Protein AF-A0A8S3SKB4-F1 (afdb_monomer)

Sequence (167 aa):
MNTENQIDHVCISKKFRRSLQDVRVKIGTDAATDHHLIVAKVKLKLKKHQNIESTGKRFNISIKTRSAKQSASREYTIANKDVRNRARRDKRAFVDKLTAEAEEAARANNIKALYDNIKLLTVKYQKGSRPVKSKEGKTLNTHEEQRKRWVEHFKDVLNQDQPVRKS

Organism: Mytilus edulis (NCBI:txid6550)

Structure (mmCIF, N/CA/C/O backbone):
data_AF-A0A8S3SKB4-F1
#
_entry.id   AF-A0A8S3SKB4-F1
#
loop_
_atom_site.group_PDB
_atom_site.id
_atom_site.type_symbol
_atom_site.label_atom_id
_atom_site.label_alt_id
_atom_site.label_comp_id
_atom_site.label_asym_id
_atom_site.label_entity_id
_atom_site.label_seq_id
_atom_site.pdbx_PDB_ins_code
_atom_site.Cartn_x
_atom_site.Cartn_y
_atom_site.Cartn_z
_atom_site.occupancy
_atom_site.B_iso_or_equiv
_atom_site.auth_seq_id
_atom_site.auth_comp_id
_atom_site.auth_asym_id
_atom_site.auth_atom_id
_atom_site.pdbx_PDB_model_num
ATOM 1 N N . MET A 1 1 ? -43.971 6.387 1.892 1.00 40.03 1 MET A N 1
ATOM 2 C CA . MET A 1 1 ? -43.651 6.190 3.322 1.00 40.03 1 MET A CA 1
ATOM 3 C C . MET A 1 1 ? -42.172 5.843 3.398 1.00 40.03 1 MET A C 1
ATOM 5 O O . MET A 1 1 ? -41.806 4.780 2.921 1.00 40.03 1 MET A O 1
ATOM 9 N N . ASN A 1 2 ? -41.323 6.766 3.858 1.00 42.06 2 ASN A N 1
ATOM 10 C CA . ASN A 1 2 ? -39.881 6.524 3.977 1.00 42.06 2 ASN A CA 1
ATOM 11 C C . ASN A 1 2 ? -39.615 5.738 5.261 1.00 42.06 2 ASN A C 1
ATOM 13 O O . ASN A 1 2 ? -39.861 6.239 6.355 1.00 42.06 2 ASN A O 1
ATOM 17 N N . THR A 1 3 ? -39.141 4.506 5.126 1.00 48.22 3 THR A N 1
ATOM 18 C CA . THR A 1 3 ? -38.696 3.690 6.254 1.00 48.22 3 THR A CA 1
ATOM 19 C C . THR A 1 3 ? -37.246 4.058 6.558 1.00 48.22 3 THR A C 1
ATOM 21 O O . THR A 1 3 ? -36.334 3.638 5.853 1.00 48.22 3 THR A O 1
ATOM 24 N N . GLU A 1 4 ? -37.021 4.884 7.577 1.00 57.28 4 GLU A N 1
ATOM 25 C CA . GLU A 1 4 ? -35.674 5.153 8.083 1.00 57.28 4 GLU A CA 1
ATOM 26 C C . GLU A 1 4 ? -35.242 3.986 8.980 1.00 57.28 4 GLU A C 1
ATOM 28 O O . GLU A 1 4 ? -35.855 3.717 10.013 1.00 57.28 4 GLU A O 1
ATOM 33 N N . ASN A 1 5 ? -34.210 3.250 8.566 1.00 59.34 5 ASN A N 1
ATOM 34 C CA . ASN A 1 5 ? -33.703 2.097 9.305 1.00 59.34 5 ASN A CA 1
ATOM 35 C C . ASN A 1 5 ? -32.899 2.567 10.536 1.00 59.34 5 ASN A C 1
ATOM 37 O O . ASN A 1 5 ? -31.711 2.868 10.429 1.00 59.34 5 ASN A O 1
ATOM 41 N N . GLN A 1 6 ? -33.547 2.674 11.700 1.00 65.44 6 GLN A N 1
ATOM 42 C CA . GLN A 1 6 ? -32.887 2.993 12.973 1.00 65.44 6 GLN A CA 1
ATOM 43 C C . GLN A 1 6 ? -32.330 1.715 13.608 1.00 65.44 6 GLN A C 1
ATOM 45 O O . GLN A 1 6 ? -33.047 0.994 14.295 1.00 65.44 6 GLN A O 1
ATOM 50 N N . ILE A 1 7 ? -31.052 1.435 13.366 1.00 72.69 7 ILE A N 1
ATOM 51 C CA . ILE A 1 7 ? -30.376 0.214 13.845 1.00 72.69 7 ILE A CA 1
ATOM 52 C C . ILE A 1 7 ? -29.544 0.427 15.116 1.00 72.69 7 ILE A C 1
ATOM 54 O O . ILE A 1 7 ? -29.201 -0.535 15.801 1.00 72.69 7 ILE A O 1
ATOM 58 N N . ASP A 1 8 ? -29.248 1.681 15.460 1.00 78.00 8 ASP A N 1
ATOM 59 C CA . ASP A 1 8 ? -28.358 2.030 16.565 1.00 78.00 8 ASP A CA 1
ATOM 60 C C . ASP A 1 8 ? -29.149 2.612 17.751 1.00 78.00 8 ASP A C 1
ATOM 62 O O . ASP A 1 8 ? -29.819 3.643 17.643 1.00 78.00 8 ASP A O 1
ATOM 66 N N . HIS A 1 9 ? -29.048 1.973 18.922 1.00 82.56 9 HIS A N 1
ATOM 67 C CA . HIS A 1 9 ? -29.768 2.382 20.133 1.00 82.56 9 HIS A CA 1
ATOM 68 C C . HIS A 1 9 ? -28.867 2.428 21.372 1.00 82.56 9 HIS A C 1
ATOM 70 O O . HIS A 1 9 ? -28.022 1.561 21.592 1.00 82.56 9 HIS A O 1
ATOM 76 N N . VAL A 1 10 ? -29.110 3.412 22.244 1.00 82.56 10 VAL A N 1
ATOM 77 C CA . VAL A 1 10 ? -28.516 3.489 23.587 1.00 82.56 10 VAL A CA 1
ATOM 78 C C . VAL A 1 10 ? -29.609 3.242 24.624 1.00 82.56 10 VAL A C 1
ATOM 80 O O . VAL A 1 10 ? -30.459 4.097 24.869 1.00 82.56 10 VAL A O 1
ATOM 83 N N . CYS A 1 11 ? -29.588 2.070 25.258 1.00 87.50 11 CYS A N 1
ATOM 84 C CA . CYS A 1 11 ? -30.578 1.696 26.267 1.00 87.50 11 CYS A CA 1
ATOM 85 C C . CYS A 1 11 ? -30.166 2.177 27.667 1.00 87.50 11 CYS A C 1
ATOM 87 O O . CYS A 1 11 ? -29.077 1.867 28.150 1.00 87.50 11 CYS A O 1
ATOM 89 N N . ILE A 1 12 ? -31.066 2.884 28.358 1.00 85.81 12 ILE A N 1
ATOM 90 C CA . ILE A 1 12 ? -30.903 3.293 29.760 1.00 85.81 12 ILE A CA 1
ATOM 91 C C . ILE A 1 12 ? -32.132 2.881 30.576 1.00 85.81 12 ILE A C 1
ATOM 93 O O . ILE A 1 12 ? -33.267 2.973 30.110 1.00 85.81 12 ILE A O 1
ATOM 97 N N . SER A 1 13 ? -31.923 2.429 31.816 1.00 87.88 13 SER A N 1
ATOM 98 C CA . SER A 1 13 ? -33.033 2.114 32.723 1.00 87.88 13 SER A CA 1
ATOM 99 C C . SER A 1 13 ? -33.908 3.347 32.972 1.00 87.88 13 SER A C 1
ATOM 101 O O . SER A 1 13 ? -33.395 4.454 33.163 1.00 87.88 13 SER A O 1
ATOM 103 N N . LYS A 1 14 ? -35.234 3.143 33.056 1.00 87.81 14 LYS A N 1
ATOM 104 C CA . LYS A 1 14 ? -36.224 4.199 33.347 1.00 87.81 14 LYS A CA 1
ATOM 105 C C . LYS A 1 14 ? -35.849 5.019 34.588 1.00 87.81 14 LYS A C 1
ATOM 107 O O . LYS A 1 14 ? -36.015 6.237 34.583 1.00 87.81 14 LYS A O 1
ATOM 112 N N . LYS A 1 15 ? -35.266 4.377 35.609 1.00 90.25 15 LYS A N 1
ATOM 113 C CA . LYS A 1 15 ? -34.813 5.024 36.854 1.00 90.25 15 LYS A CA 1
ATOM 114 C C . LYS A 1 15 ? -33.756 6.109 36.618 1.00 90.25 15 LYS A C 1
ATOM 116 O O . LYS A 1 15 ? -33.720 7.094 37.347 1.00 90.25 15 LYS A O 1
ATOM 121 N N . PHE A 1 16 ? -32.914 5.946 35.599 1.00 87.19 16 PHE A N 1
ATOM 122 C CA . PHE A 1 16 ? -31.821 6.866 35.276 1.00 87.19 16 PHE A CA 1
ATOM 123 C C . PHE A 1 16 ? -32.125 7.740 34.055 1.00 87.19 16 PHE A C 1
ATOM 125 O O . PHE A 1 16 ? -31.233 8.415 33.551 1.00 87.19 16 PHE A O 1
ATOM 132 N N . ARG A 1 17 ? -33.383 7.788 33.590 1.00 87.06 17 ARG A N 1
ATOM 133 C CA . ARG A 1 17 ? -33.777 8.601 32.427 1.00 87.06 17 ARG A CA 1
ATOM 134 C C . ARG A 1 17 ? -33.386 10.076 32.586 1.00 87.06 17 ARG A C 1
ATOM 136 O O . ARG A 1 17 ? -32.916 10.676 31.633 1.00 87.06 17 ARG A O 1
ATOM 143 N N . ARG A 1 18 ? -33.520 10.641 33.794 1.00 90.94 18 ARG A N 1
ATOM 144 C CA . ARG A 1 18 ? -33.135 12.037 34.106 1.00 90.94 18 ARG A CA 1
ATOM 145 C C . ARG A 1 18 ? -31.618 12.260 34.198 1.00 90.94 18 ARG A C 1
ATOM 147 O O . ARG A 1 18 ? -31.173 13.399 34.264 1.00 90.94 18 ARG A O 1
ATOM 154 N N . SER A 1 19 ? -30.826 11.190 34.232 1.00 90.69 19 SER A N 1
ATOM 155 C CA . SER A 1 19 ? -29.363 11.263 34.231 1.00 90.69 19 SER A CA 1
ATOM 156 C C . SER A 1 19 ? -28.786 11.416 32.825 1.00 90.69 19 SER A C 1
ATOM 158 O O . SER A 1 19 ? -27.637 11.834 32.697 1.00 90.69 19 SER A O 1
ATOM 160 N N . LEU A 1 20 ? -29.551 11.085 31.782 1.00 90.75 20 LEU A N 1
ATOM 161 C CA . LEU A 1 20 ? -29.174 11.296 30.388 1.00 90.75 20 LEU A CA 1
ATOM 162 C C . LEU A 1 20 ? -29.276 12.793 30.063 1.00 90.75 20 LEU A C 1
ATOM 164 O O . LEU A 1 20 ? -30.364 13.357 30.092 1.00 90.75 20 LEU A O 1
ATOM 168 N N . GLN A 1 21 ? -28.139 13.437 29.813 1.00 91.50 21 GLN A N 1
ATOM 169 C CA . GLN A 1 21 ? -28.057 14.878 29.560 1.00 91.50 21 GLN A CA 1
ATOM 170 C C . GLN A 1 21 ? -28.163 15.216 28.079 1.00 91.50 21 GLN A C 1
ATOM 172 O O . GLN A 1 21 ? -28.693 16.265 27.736 1.00 91.50 21 GLN A O 1
ATOM 177 N N . ASP A 1 22 ? -27.595 14.368 27.224 1.00 91.56 22 ASP A N 1
ATOM 178 C CA . ASP A 1 22 ? -27.467 14.648 25.799 1.00 91.56 22 ASP A CA 1
ATOM 179 C C . ASP A 1 22 ? -27.233 13.351 25.016 1.00 91.56 22 ASP A C 1
ATOM 181 O O . ASP A 1 22 ? -26.546 12.452 25.509 1.00 91.56 22 ASP A O 1
ATOM 185 N N . VAL A 1 23 ? -27.787 13.257 23.809 1.00 86.62 23 VAL A N 1
ATOM 186 C CA . VAL A 1 23 ? -27.565 12.150 22.868 1.00 86.62 23 VAL A CA 1
ATOM 187 C C . VAL A 1 23 ? -27.368 12.753 21.493 1.00 86.62 23 VAL A C 1
ATOM 189 O O . VAL A 1 23 ? -28.254 13.432 20.982 1.00 86.62 23 VAL A O 1
ATOM 192 N N . ARG A 1 24 ? -26.208 12.505 20.887 1.00 89.12 24 ARG A N 1
ATOM 193 C CA . ARG A 1 24 ? -25.867 13.057 19.575 1.00 89.12 24 ARG A CA 1
ATOM 194 C C . ARG A 1 24 ? -25.278 11.993 18.673 1.00 89.12 24 ARG A C 1
ATOM 196 O O . ARG A 1 24 ? -24.458 11.186 19.109 1.00 89.12 24 ARG A O 1
ATOM 203 N N . VAL A 1 25 ? -25.662 12.047 17.407 1.00 83.62 25 VAL A N 1
ATOM 204 C CA . VAL A 1 25 ? -25.041 11.275 16.333 1.00 83.62 25 VAL A CA 1
ATOM 205 C C . VAL A 1 25 ? -23.825 12.055 15.837 1.00 83.62 25 VAL A C 1
ATOM 207 O O . VAL A 1 25 ? -23.928 13.236 15.507 1.00 83.62 25 VAL A O 1
ATOM 210 N N . LYS A 1 26 ? -22.655 11.421 15.818 1.00 81.50 26 LYS A N 1
ATOM 211 C CA . LYS A 1 26 ? -21.430 11.982 15.246 1.00 81.50 26 LYS A CA 1
ATOM 212 C C . LYS A 1 26 ? -21.298 11.510 13.803 1.00 81.50 26 LYS A C 1
ATOM 214 O O . LYS A 1 26 ? -20.810 10.416 13.538 1.00 81.50 26 LYS A O 1
ATOM 219 N N . ILE A 1 27 ? -21.737 12.359 12.883 1.00 66.00 27 ILE A N 1
ATOM 220 C CA . ILE A 1 27 ? -21.588 12.158 11.441 1.00 66.00 27 ILE A CA 1
ATOM 221 C C . ILE A 1 27 ? -20.160 12.578 11.066 1.00 66.00 27 ILE A C 1
ATOM 223 O O . ILE A 1 27 ? -19.756 13.699 11.367 1.00 66.00 27 ILE A O 1
ATOM 227 N N . GLY A 1 28 ? -19.373 11.675 10.473 1.00 65.00 28 GLY A N 1
ATOM 228 C CA . GLY A 1 28 ? -17.999 11.967 10.035 1.00 65.00 28 GLY A CA 1
ATOM 229 C C . GLY A 1 28 ? -16.873 11.284 10.820 1.00 65.00 28 GLY A C 1
ATOM 230 O O . GLY A 1 28 ? -15.705 11.574 10.572 1.00 65.00 28 GLY A O 1
ATOM 231 N N . THR A 1 29 ? -17.170 10.362 11.744 1.00 58.56 29 THR A N 1
ATOM 232 C CA . THR A 1 29 ? -16.153 9.395 12.191 1.00 58.56 29 THR A CA 1
ATOM 233 C C . THR A 1 29 ? -15.981 8.345 11.100 1.00 58.56 29 THR A C 1
ATOM 235 O O . THR A 1 29 ? -16.720 7.364 11.074 1.00 58.56 29 THR A O 1
ATOM 238 N N . ASP A 1 30 ? -15.063 8.597 10.166 1.00 55.69 30 ASP A N 1
ATOM 239 C CA . ASP A 1 30 ? -14.764 7.701 9.047 1.00 55.69 30 ASP A CA 1
ATOM 240 C C . ASP A 1 30 ? -14.148 6.395 9.562 1.00 55.69 30 ASP A C 1
ATOM 242 O O . ASP A 1 30 ? -12.953 6.293 9.844 1.00 55.69 30 ASP A O 1
ATOM 246 N N . ALA A 1 31 ? -15.016 5.409 9.758 1.00 59.12 31 ALA A N 1
ATOM 247 C CA . ALA A 1 31 ? -14.657 4.040 10.072 1.00 59.12 31 ALA A CA 1
ATOM 248 C C . ALA A 1 31 ? -15.149 3.089 8.975 1.00 59.12 31 ALA A C 1
ATOM 250 O O . ALA A 1 31 ? -15.400 1.938 9.283 1.00 59.12 31 ALA A O 1
ATOM 251 N N . ALA A 1 32 ? -15.328 3.534 7.723 1.00 53.88 32 ALA A N 1
ATOM 252 C CA . ALA A 1 32 ? -15.722 2.675 6.594 1.00 53.88 32 ALA A CA 1
ATOM 253 C C . ALA A 1 32 ? -16.884 1.674 6.866 1.00 53.88 32 ALA A C 1
ATOM 255 O O . ALA A 1 32 ? -16.956 0.623 6.230 1.00 53.88 32 ALA A O 1
ATOM 256 N N . THR A 1 33 ? -17.783 1.986 7.806 1.00 64.62 33 THR A N 1
ATOM 257 C CA . THR A 1 33 ? -19.012 1.239 8.109 1.00 64.62 33 THR A CA 1
ATOM 258 C C . THR A 1 33 ? -20.215 2.137 7.857 1.00 64.62 33 THR A C 1
ATOM 260 O O . THR A 1 33 ? -20.141 3.345 8.062 1.00 64.62 33 THR A O 1
ATOM 263 N N . ASP A 1 34 ? -21.334 1.546 7.466 1.00 70.06 34 ASP A N 1
ATOM 264 C CA . ASP A 1 34 ? -22.642 2.185 7.268 1.00 70.06 34 ASP A CA 1
ATOM 265 C C . ASP A 1 34 ? -23.334 2.630 8.577 1.00 70.06 34 ASP A C 1
ATOM 267 O O . ASP A 1 34 ? -24.375 3.286 8.541 1.00 70.06 34 ASP A O 1
ATOM 271 N N . HIS A 1 35 ? -22.733 2.335 9.735 1.00 73.12 35 HIS A N 1
ATOM 272 C CA . HIS A 1 35 ? -23.192 2.755 11.059 1.00 73.12 35 HIS A CA 1
ATOM 273 C C . HIS A 1 35 ? -22.647 4.128 11.476 1.00 73.12 35 HIS A C 1
ATOM 275 O O . HIS A 1 35 ? -21.449 4.407 11.361 1.00 73.12 35 HIS A O 1
ATOM 281 N N . HIS A 1 36 ? -23.517 4.962 12.053 1.00 74.75 36 HIS A N 1
ATOM 282 C CA . HIS A 1 36 ? -23.135 6.258 12.611 1.00 74.75 36 HIS A CA 1
ATOM 283 C C . HIS A 1 36 ? -22.860 6.146 14.112 1.00 74.75 36 HIS A C 1
ATOM 285 O O . HIS A 1 36 ? -23.635 5.569 14.871 1.00 74.75 36 HIS A O 1
ATOM 291 N N . LEU A 1 37 ? -21.774 6.760 14.583 1.00 81.69 37 LEU A N 1
ATOM 292 C CA . LEU A 1 37 ? -21.443 6.733 16.004 1.00 81.69 37 LEU A CA 1
ATOM 293 C C . LEU A 1 37 ? -22.450 7.562 16.816 1.00 81.69 37 LEU A C 1
ATOM 295 O O . LEU A 1 37 ? -22.539 8.778 16.645 1.00 81.69 37 LEU A O 1
ATOM 299 N N . ILE A 1 38 ? -23.139 6.938 17.772 1.00 86.19 38 ILE A N 1
ATOM 300 C CA . ILE A 1 38 ? -24.000 7.637 18.737 1.00 86.19 38 ILE A CA 1
ATOM 301 C C . ILE A 1 38 ? -23.245 7.849 20.051 1.00 86.19 38 ILE A C 1
ATOM 303 O O . ILE A 1 38 ? -22.668 6.922 20.618 1.00 86.19 38 ILE A O 1
ATOM 307 N N . VAL A 1 39 ? -23.266 9.078 20.566 1.00 87.25 39 VAL A N 1
ATOM 308 C CA . VAL A 1 39 ? -22.647 9.448 21.843 1.00 87.25 39 VAL A CA 1
ATOM 309 C C . VAL A 1 39 ? -23.715 9.953 22.804 1.00 87.25 39 VAL A C 1
ATOM 311 O O . VAL A 1 39 ? -24.400 10.932 22.518 1.00 87.25 39 VAL A O 1
ATOM 314 N N . ALA A 1 40 ? -23.808 9.318 23.973 1.00 91.25 40 ALA A N 1
ATOM 315 C CA . ALA A 1 40 ? -24.689 9.723 25.062 1.00 91.25 40 ALA A CA 1
ATOM 316 C C . ALA A 1 40 ? -23.882 10.290 26.238 1.00 91.25 40 ALA A C 1
ATOM 318 O O . ALA A 1 40 ? -22.970 9.642 26.757 1.00 91.25 40 ALA A O 1
ATOM 319 N N . LYS A 1 41 ? -24.231 11.493 26.695 1.00 92.44 41 LYS A N 1
ATOM 320 C CA . LYS A 1 41 ? -23.685 12.102 27.910 1.00 92.44 41 LYS A CA 1
ATOM 321 C C . LYS A 1 41 ? -24.603 11.772 29.080 1.00 92.44 41 LYS A C 1
ATOM 323 O O . LYS A 1 41 ? -25.760 12.183 29.093 1.00 92.44 41 LYS A O 1
ATOM 328 N N . VAL A 1 42 ? -24.091 11.055 30.080 1.00 92.81 42 VAL A N 1
ATOM 329 C CA . VAL A 1 42 ? -24.878 10.625 31.246 1.00 92.81 42 VAL A CA 1
ATOM 330 C C . VAL A 1 42 ? -24.196 11.066 32.538 1.00 92.81 42 VAL A C 1
ATOM 332 O O . VAL A 1 42 ? -23.017 10.792 32.753 1.00 92.81 42 VAL A O 1
ATOM 335 N N . LYS A 1 43 ? -24.936 11.733 33.426 1.00 92.50 43 LYS A N 1
ATOM 336 C CA . LYS A 1 43 ? -24.468 12.141 34.756 1.00 92.50 43 LYS A CA 1
ATOM 337 C C . LYS A 1 43 ? -24.836 11.077 35.787 1.00 92.50 43 LYS A C 1
ATOM 339 O O . LYS A 1 43 ? -25.971 11.030 36.262 1.00 92.50 43 LYS A O 1
ATOM 344 N N . LEU A 1 44 ? -23.866 10.243 36.156 1.00 88.19 44 LEU A N 1
ATOM 345 C CA . LEU A 1 44 ? -24.027 9.181 37.152 1.00 88.19 44 LEU A CA 1
ATOM 346 C C . LEU A 1 44 ? -22.939 9.274 38.223 1.00 88.19 44 LEU A C 1
ATOM 348 O O . LEU A 1 44 ? -21.788 9.583 37.928 1.00 88.19 44 LEU A O 1
ATOM 352 N N . LYS A 1 45 ? -23.304 8.964 39.470 1.00 86.25 45 LYS A N 1
ATOM 353 C CA . LYS A 1 45 ? -22.336 8.675 40.533 1.00 86.25 45 LYS A CA 1
ATOM 354 C C . LYS A 1 45 ? -22.082 7.172 40.524 1.00 86.25 45 LYS A C 1
ATOM 356 O O . LYS A 1 45 ? -22.971 6.398 40.871 1.00 86.25 45 LYS A O 1
ATOM 361 N N . LEU A 1 46 ? -20.897 6.761 40.089 1.00 83.81 46 LEU A N 1
ATOM 362 C CA . LEU A 1 46 ? -20.513 5.354 40.048 1.00 83.81 46 LEU A CA 1
ATOM 363 C C . LEU A 1 46 ? -19.862 4.975 41.379 1.00 83.81 46 LEU A C 1
ATOM 365 O O . LEU A 1 46 ? -18.922 5.631 41.823 1.00 83.81 46 LEU A O 1
ATOM 369 N N . LYS A 1 47 ? -20.353 3.911 42.016 1.00 81.19 47 LYS A N 1
ATOM 370 C CA . LYS A 1 47 ? -19.655 3.279 43.138 1.00 81.19 47 LYS A CA 1
ATOM 371 C C . LYS A 1 47 ? -18.770 2.175 42.572 1.00 81.19 47 LYS A C 1
ATOM 373 O O . LYS A 1 47 ? -19.227 1.387 41.746 1.00 81.19 47 LYS A O 1
ATOM 378 N N . LYS A 1 48 ? -17.515 2.102 43.022 1.00 77.31 48 LYS A N 1
ATOM 379 C CA . LYS A 1 48 ? -16.631 0.977 42.705 1.00 77.31 48 LYS A CA 1
ATOM 380 C C . LYS A 1 48 ? -17.296 -0.306 43.210 1.00 77.31 48 LYS A C 1
ATOM 382 O O . LYS A 1 48 ? -17.480 -0.471 44.413 1.00 77.31 48 LYS A O 1
ATOM 387 N N . HIS A 1 49 ? -17.683 -1.182 42.290 1.00 72.31 49 HIS A N 1
ATOM 388 C CA . HIS A 1 49 ? -18.192 -2.501 42.635 1.00 72.31 49 HIS A CA 1
ATOM 389 C C . HIS A 1 49 ? -17.002 -3.353 43.084 1.00 72.31 49 HIS A C 1
ATOM 391 O O . HIS A 1 49 ? -16.108 -3.634 42.284 1.00 72.31 49 HIS A O 1
ATOM 397 N N . GLN A 1 50 ? -16.947 -3.712 44.368 1.00 67.44 50 GLN A N 1
ATOM 398 C CA . GLN A 1 50 ? -16.023 -4.750 44.810 1.00 67.44 50 GLN A CA 1
ATOM 399 C C . GLN A 1 50 ? -16.568 -6.076 44.291 1.00 67.44 50 GLN A C 1
ATOM 401 O O . GLN A 1 50 ? -17.721 -6.418 44.539 1.00 67.44 50 GLN A O 1
ATOM 406 N N . ASN A 1 51 ? -15.774 -6.763 43.477 1.00 50.16 51 ASN A N 1
ATOM 407 C CA . ASN A 1 51 ? -16.120 -8.068 42.944 1.00 50.16 51 ASN A CA 1
ATOM 408 C C . ASN A 1 51 ? -16.087 -9.076 44.099 1.00 50.16 51 ASN A C 1
ATOM 410 O O . ASN A 1 51 ? -15.054 -9.676 44.364 1.00 50.16 51 ASN A O 1
ATOM 414 N N . ILE A 1 52 ? -17.197 -9.211 44.821 1.00 58.41 52 ILE A N 1
ATOM 415 C CA . ILE A 1 52 ? -17.489 -10.471 45.495 1.00 58.41 52 ILE A CA 1
ATOM 416 C C . ILE A 1 52 ? -17.771 -11.416 44.337 1.00 58.41 52 ILE A C 1
ATOM 418 O O . ILE A 1 52 ? -18.693 -11.147 43.562 1.00 58.41 52 ILE A O 1
ATOM 422 N N . GLU A 1 53 ? -16.924 -12.429 44.170 1.00 56.69 53 GLU A N 1
ATOM 423 C CA . GLU A 1 53 ? -17.001 -13.427 43.106 1.00 56.69 53 GLU A CA 1
ATOM 424 C C . GLU A 1 53 ? -18.319 -14.207 43.197 1.00 56.69 53 GLU A C 1
ATOM 426 O O . GLU A 1 53 ? -18.383 -15.355 43.618 1.00 56.69 53 GLU A O 1
ATOM 431 N N . SER A 1 54 ? -19.417 -13.567 42.809 1.00 53.94 54 SER A N 1
ATOM 432 C CA . SER A 1 54 ? -20.632 -14.264 42.448 1.00 53.94 54 SER A CA 1
ATOM 433 C C . SER A 1 54 ? -20.365 -14.867 41.080 1.00 53.94 54 SER A C 1
ATOM 435 O O . SER A 1 54 ? -20.021 -14.179 40.115 1.00 53.94 54 SER A O 1
ATOM 437 N N . THR A 1 55 ? -20.465 -16.186 41.034 1.00 53.94 55 THR A N 1
ATOM 438 C CA . THR A 1 55 ? -20.410 -17.067 39.871 1.00 53.94 55 THR A CA 1
ATOM 439 C C . THR A 1 55 ? -21.532 -16.736 38.877 1.00 53.94 55 THR A C 1
ATOM 441 O O . THR A 1 55 ? -22.413 -17.537 38.583 1.00 53.94 55 THR A O 1
ATOM 444 N N . GLY A 1 56 ? -21.520 -15.525 38.321 1.00 49.97 56 GLY A N 1
ATOM 445 C CA . GLY A 1 56 ? -22.340 -15.156 37.182 1.00 49.97 56 GLY A CA 1
ATOM 446 C C . GLY A 1 56 ? -21.843 -15.934 35.972 1.00 49.97 56 GLY A C 1
ATOM 447 O O . GLY A 1 56 ? -20.735 -15.686 35.492 1.00 49.97 56 GLY A O 1
ATOM 448 N N . LYS A 1 57 ? -22.649 -16.890 35.494 1.00 53.12 57 LYS A N 1
ATOM 449 C CA . LYS A 1 57 ? -22.424 -17.614 34.235 1.00 53.12 57 LYS A CA 1
ATOM 450 C C . LYS A 1 57 ? -22.069 -16.605 33.142 1.00 53.12 57 LYS A C 1
ATOM 452 O O . LYS A 1 57 ? -22.918 -15.865 32.650 1.00 53.12 57 LYS A O 1
ATOM 457 N N . ARG A 1 58 ? -20.790 -16.568 32.774 1.00 46.84 58 ARG A N 1
ATOM 458 C CA . ARG A 1 58 ? -20.303 -15.818 31.622 1.00 46.84 58 ARG A CA 1
ATOM 459 C C . ARG A 1 58 ? -20.874 -16.495 30.384 1.00 46.84 58 ARG A C 1
ATOM 461 O O . ARG A 1 58 ? -20.505 -17.629 30.089 1.00 46.84 58 ARG A O 1
ATOM 468 N N . PHE A 1 59 ? -21.776 -15.822 29.674 1.00 54.88 59 PHE A N 1
ATOM 469 C CA . PHE A 1 59 ? -22.135 -16.246 28.326 1.00 54.88 59 PHE A CA 1
ATOM 470 C C . PHE A 1 59 ? -20.849 -16.291 27.498 1.00 54.88 59 PHE A C 1
ATOM 472 O O . PHE A 1 59 ? -20.118 -15.303 27.400 1.00 54.88 59 PHE A O 1
ATOM 479 N N . ASN A 1 60 ? -20.537 -17.479 26.991 1.00 49.12 60 ASN A N 1
ATOM 480 C CA . ASN A 1 60 ? -19.282 -17.796 26.331 1.00 49.12 60 ASN A CA 1
ATOM 481 C C . ASN A 1 60 ? -19.321 -17.240 24.901 1.00 49.12 60 ASN A C 1
ATOM 483 O O . ASN A 1 60 ? -19.544 -17.966 23.938 1.00 49.12 60 ASN A O 1
ATOM 487 N N . ILE A 1 61 ? -19.168 -15.924 24.754 1.00 54.28 61 ILE A N 1
ATOM 488 C CA . ILE A 1 61 ? -18.779 -15.352 23.466 1.00 54.28 61 ILE A CA 1
ATOM 489 C C . ILE A 1 61 ? -17.293 -15.678 23.327 1.00 54.28 61 ILE A C 1
ATOM 491 O O . ILE A 1 61 ? -16.520 -15.364 24.233 1.00 54.28 61 ILE A O 1
ATOM 495 N N . SER A 1 62 ? -16.893 -16.304 22.218 1.00 53.81 62 SER A N 1
ATOM 496 C CA . SER A 1 62 ? -15.519 -16.714 21.878 1.00 53.81 62 SER A CA 1
ATOM 497 C C . SER A 1 62 ? -14.561 -15.527 21.661 1.00 53.81 62 SER A C 1
ATOM 499 O O . SER A 1 62 ? -13.759 -15.475 20.726 1.00 53.81 62 SER A O 1
ATOM 501 N N . ILE A 1 63 ? -14.619 -14.525 22.535 1.00 56.62 63 ILE A N 1
ATOM 502 C CA . ILE A 1 63 ? -13.721 -13.387 22.526 1.00 56.62 63 ILE A CA 1
ATOM 503 C C . ILE A 1 63 ? -12.364 -13.901 22.984 1.00 56.62 63 ILE A C 1
ATOM 505 O O . ILE A 1 63 ? -12.124 -14.087 24.178 1.00 56.62 63 ILE A O 1
ATOM 509 N N . LYS A 1 64 ? -11.476 -14.116 22.004 1.00 61.28 64 LYS A N 1
ATOM 510 C CA . LYS A 1 64 ? -10.037 -14.333 22.194 1.00 61.28 64 LYS A CA 1
ATOM 511 C C . LYS A 1 64 ? -9.565 -13.512 23.397 1.00 61.28 64 LYS A C 1
ATOM 513 O O . LYS A 1 64 ? -9.779 -12.294 23.435 1.00 61.28 64 LYS A O 1
ATOM 518 N N . THR A 1 65 ? -8.977 -14.189 24.384 1.00 74.62 65 THR A N 1
ATOM 519 C CA . THR A 1 65 ? -8.504 -13.580 25.635 1.00 74.62 65 THR A CA 1
ATOM 520 C C . THR A 1 65 ? -7.631 -12.355 25.339 1.00 74.62 65 THR A C 1
ATOM 522 O O . THR A 1 65 ? -7.011 -12.260 24.278 1.00 74.62 65 THR A O 1
ATOM 525 N N . ARG A 1 66 ? -7.548 -11.389 26.268 1.00 72.12 66 ARG A N 1
ATOM 526 C CA . ARG A 1 66 ? -6.723 -10.172 26.085 1.00 72.12 66 ARG A CA 1
ATOM 527 C C . ARG A 1 66 ? -5.284 -10.506 25.658 1.00 72.12 66 ARG A C 1
ATOM 529 O O . ARG A 1 66 ? -4.719 -9.806 24.826 1.00 72.12 66 ARG A O 1
ATOM 536 N N . SER A 1 67 ? -4.746 -11.609 26.181 1.00 77.19 67 SER A N 1
ATOM 537 C CA . SER A 1 67 ? -3.448 -12.169 25.795 1.00 77.19 67 SER A CA 1
ATOM 538 C C . SER A 1 67 ? -3.410 -12.605 24.323 1.00 77.19 67 SER A C 1
ATOM 540 O O . SER A 1 67 ? -2.542 -12.156 23.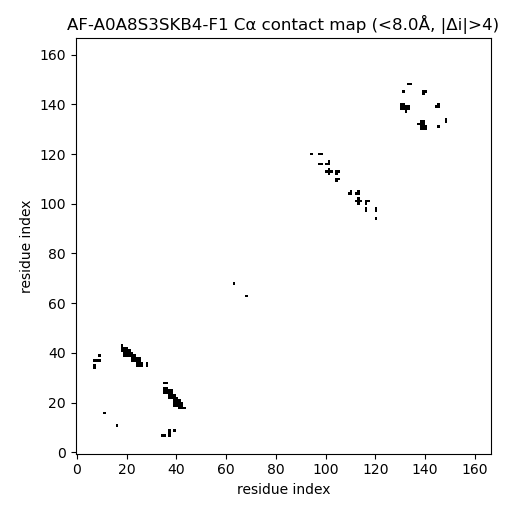579 1.00 77.19 67 SER A O 1
ATOM 542 N N . ALA A 1 68 ? -4.401 -13.375 23.859 1.00 80.94 68 ALA A N 1
ATOM 543 C CA . ALA A 1 68 ? -4.489 -13.837 22.472 1.00 80.94 68 ALA A CA 1
ATOM 544 C C . ALA A 1 68 ? -4.676 -12.696 21.451 1.00 80.94 68 ALA A C 1
ATOM 546 O O . ALA A 1 68 ? -4.188 -12.774 20.325 1.00 80.94 68 ALA A O 1
ATOM 547 N N . LYS A 1 69 ? -5.362 -11.608 21.826 1.00 79.06 69 LYS A N 1
ATOM 548 C CA . LYS A 1 69 ? -5.432 -10.400 20.981 1.00 79.06 69 LYS A CA 1
ATOM 549 C C . LYS A 1 69 ? -4.081 -9.688 20.901 1.00 79.06 69 LYS A C 1
ATOM 551 O O . LYS A 1 69 ? -3.696 -9.218 19.833 1.00 79.06 69 LYS A O 1
ATOM 556 N N . GLN A 1 70 ? -3.357 -9.614 22.017 1.00 85.38 70 GLN A N 1
ATOM 557 C CA . GLN A 1 70 ? -2.048 -8.968 22.067 1.00 85.38 70 GLN A CA 1
ATOM 558 C C . GLN A 1 70 ? -0.988 -9.757 21.289 1.00 85.38 70 GLN A C 1
ATOM 560 O O . GLN A 1 70 ? -0.187 -9.144 20.584 1.00 85.38 70 GLN A O 1
ATOM 565 N N . SER A 1 71 ? -0.991 -11.091 21.370 1.00 86.44 71 SER A N 1
ATOM 566 C CA . SER A 1 71 ? -0.086 -11.933 20.581 1.00 86.44 71 SER A CA 1
ATOM 567 C C . SER A 1 71 ? -0.353 -11.788 19.081 1.00 86.44 71 SER A C 1
ATOM 569 O O . SER A 1 71 ? 0.574 -11.461 18.345 1.00 86.44 71 SER A O 1
ATOM 571 N N . ALA A 1 72 ? -1.615 -11.886 18.649 1.00 85.69 72 ALA A N 1
ATOM 572 C CA . ALA A 1 72 ? -1.995 -11.702 17.246 1.00 85.69 72 ALA A CA 1
ATOM 573 C C . ALA A 1 72 ? -1.622 -10.304 16.714 1.00 85.69 72 ALA A C 1
ATOM 575 O O . ALA A 1 72 ? -1.131 -10.162 15.597 1.00 85.69 72 ALA A O 1
ATOM 576 N N . SER A 1 73 ? -1.791 -9.254 17.527 1.00 87.50 73 SER A N 1
ATOM 577 C CA . SER A 1 73 ? -1.386 -7.895 17.148 1.00 87.50 73 SER A CA 1
ATOM 578 C C . SER A 1 73 ? 0.132 -7.750 16.997 1.00 87.50 73 SER A C 1
ATOM 580 O O . SER A 1 73 ? 0.593 -7.029 16.107 1.00 87.50 73 SER A O 1
ATOM 582 N N . ARG A 1 74 ? 0.921 -8.406 17.858 1.00 93.00 74 ARG A N 1
ATOM 583 C CA . ARG A 1 74 ? 2.390 -8.404 17.765 1.00 93.00 74 ARG A CA 1
ATOM 584 C C . ARG A 1 74 ? 2.856 -9.147 16.521 1.00 93.00 74 ARG A C 1
ATOM 586 O O . ARG A 1 74 ? 3.667 -8.609 15.773 1.00 93.00 74 ARG A O 1
ATOM 593 N N . GLU A 1 75 ? 2.298 -10.327 16.278 1.00 93.88 75 GLU A N 1
ATOM 594 C CA . GLU A 1 75 ? 2.586 -11.144 15.101 1.00 93.88 75 GLU A CA 1
ATOM 595 C C . GLU A 1 75 ? 2.284 -10.378 13.807 1.00 93.88 75 GLU A C 1
ATOM 597 O O . GLU A 1 75 ? 3.160 -10.243 12.952 1.00 93.88 75 GLU A O 1
ATOM 602 N N . TYR A 1 76 ? 1.108 -9.745 13.721 1.00 90.69 76 TYR A N 1
ATOM 603 C CA . TYR A 1 76 ? 0.757 -8.869 12.601 1.00 90.69 76 TYR A CA 1
ATOM 604 C C . TYR A 1 76 ? 1.766 -7.729 12.414 1.00 90.69 76 TYR A C 1
ATOM 606 O O . TYR A 1 76 ? 2.180 -7.432 11.294 1.00 90.69 76 T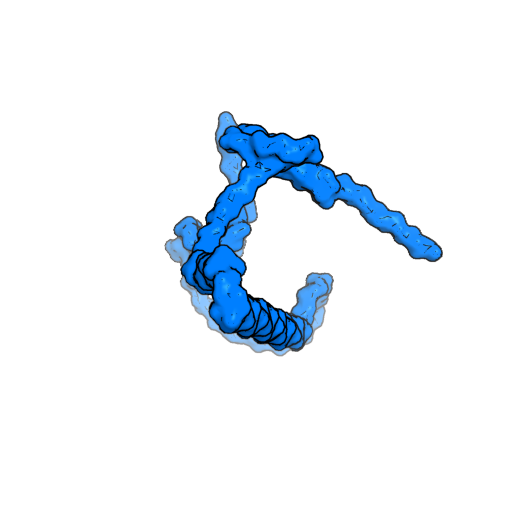YR A O 1
ATOM 614 N N . THR A 1 77 ? 2.198 -7.090 13.503 1.00 95.62 77 THR A N 1
ATOM 615 C CA . THR A 1 77 ? 3.154 -5.974 13.434 1.00 95.62 77 THR A CA 1
ATOM 616 C C . THR A 1 77 ? 4.506 -6.425 12.881 1.00 95.62 77 THR A C 1
ATOM 618 O O . THR A 1 77 ? 5.097 -5.722 12.055 1.00 95.62 77 THR A O 1
ATOM 621 N N . ILE A 1 78 ? 4.980 -7.601 13.301 1.00 96.06 78 ILE A N 1
ATOM 622 C CA . ILE A 1 78 ? 6.226 -8.207 12.819 1.00 96.06 78 ILE A CA 1
ATOM 623 C C . ILE A 1 78 ? 6.093 -8.555 11.335 1.00 96.06 78 ILE A C 1
ATOM 625 O O . ILE A 1 78 ? 6.895 -8.077 10.531 1.00 96.06 78 ILE A O 1
ATOM 629 N N . ALA A 1 79 ? 5.042 -9.288 10.960 1.00 95.00 79 ALA A N 1
ATOM 630 C CA . ALA A 1 79 ? 4.791 -9.677 9.575 1.00 95.00 79 ALA A CA 1
ATOM 631 C C . ALA A 1 79 ? 4.663 -8.452 8.651 1.00 95.00 79 ALA A C 1
ATOM 633 O O . ALA A 1 79 ? 5.280 -8.394 7.589 1.00 95.00 79 ALA A O 1
ATOM 634 N N . ASN A 1 80 ? 3.944 -7.411 9.076 1.00 93.88 80 ASN A N 1
ATOM 635 C CA . ASN A 1 80 ? 3.783 -6.185 8.296 1.00 93.88 80 ASN A CA 1
ATOM 636 C C . ASN A 1 80 ? 5.088 -5.370 8.183 1.00 93.88 80 ASN A C 1
ATOM 638 O O . ASN A 1 80 ? 5.337 -4.695 7.179 1.00 93.88 80 ASN A O 1
ATOM 642 N N . LYS A 1 81 ? 5.946 -5.385 9.210 1.00 96.81 81 LYS A N 1
ATOM 643 C CA . LYS A 1 81 ? 7.289 -4.783 9.124 1.00 96.81 81 LYS A CA 1
ATOM 644 C C . LYS A 1 81 ? 8.148 -5.534 8.107 1.00 96.81 81 LYS A C 1
ATOM 646 O O . LYS A 1 81 ? 8.814 -4.903 7.288 1.00 96.81 81 LYS A O 1
ATOM 651 N N . ASP A 1 82 ? 8.096 -6.855 8.142 1.00 95.62 82 ASP A N 1
ATOM 652 C CA . ASP A 1 82 ? 8.859 -7.734 7.267 1.00 95.62 82 ASP A CA 1
ATOM 653 C C . ASP A 1 82 ? 8.424 -7.621 5.793 1.00 95.62 82 ASP A C 1
ATOM 655 O O . ASP A 1 82 ? 9.259 -7.377 4.920 1.00 95.62 82 ASP A O 1
ATOM 659 N N . VAL A 1 83 ? 7.115 -7.626 5.513 1.00 95.25 83 VAL A N 1
ATOM 660 C CA . VAL A 1 83 ? 6.562 -7.364 4.167 1.00 95.25 83 VAL A CA 1
ATOM 661 C C . VAL A 1 83 ? 7.033 -6.013 3.623 1.00 95.25 83 VAL A C 1
ATOM 663 O O . VAL A 1 83 ? 7.522 -5.937 2.495 1.00 95.25 83 VAL A O 1
ATOM 666 N N . ARG A 1 84 ? 6.962 -4.943 4.427 1.00 94.62 84 ARG A N 1
ATOM 667 C CA . ARG A 1 84 ? 7.451 -3.616 4.010 1.00 94.62 84 ARG A CA 1
ATOM 668 C C . ARG A 1 84 ? 8.950 -3.613 3.727 1.00 94.62 84 ARG A C 1
ATOM 670 O O . ARG A 1 84 ? 9.399 -2.927 2.811 1.00 94.62 84 ARG A O 1
ATOM 677 N N . ASN A 1 85 ? 9.733 -4.358 4.500 1.00 96.06 85 ASN A N 1
ATOM 678 C CA . ASN A 1 85 ? 11.172 -4.458 4.289 1.00 96.06 85 ASN A CA 1
ATOM 679 C C . ASN A 1 85 ? 11.517 -5.256 3.027 1.00 96.06 85 ASN A C 1
ATOM 681 O O . ASN A 1 85 ? 12.416 -4.835 2.300 1.00 96.06 85 ASN A O 1
ATOM 685 N N . ARG A 1 86 ? 10.798 -6.348 2.731 1.00 96.38 86 ARG A N 1
ATOM 686 C CA . ARG A 1 86 ? 10.911 -7.066 1.450 1.00 96.38 86 ARG A CA 1
ATOM 687 C C . ARG A 1 86 ? 10.583 -6.163 0.270 1.00 96.38 86 ARG A C 1
ATOM 689 O O . ARG A 1 86 ? 11.454 -5.949 -0.558 1.00 96.38 86 ARG A O 1
ATOM 696 N N . ALA A 1 87 ? 9.429 -5.497 0.284 1.00 94.38 87 ALA A N 1
ATOM 697 C CA . ALA A 1 87 ? 9.035 -4.594 -0.799 1.00 94.38 87 ALA A CA 1
ATOM 698 C C . ALA A 1 87 ? 10.071 -3.479 -1.059 1.00 94.38 87 ALA A C 1
ATOM 700 O O . ALA A 1 87 ? 10.336 -3.110 -2.201 1.00 94.38 87 ALA A O 1
ATOM 701 N N . ARG A 1 88 ? 10.709 -2.950 -0.003 1.00 94.69 88 ARG A N 1
ATOM 702 C CA . ARG A 1 88 ? 11.811 -1.976 -0.132 1.00 94.69 88 ARG A CA 1
ATOM 703 C C . ARG A 1 88 ? 13.102 -2.581 -0.679 1.00 94.69 88 ARG A C 1
ATOM 705 O O . ARG A 1 88 ? 13.880 -1.851 -1.288 1.00 94.69 88 ARG A O 1
ATOM 712 N N . ARG A 1 89 ? 13.388 -3.852 -0.387 1.00 96.38 89 ARG A N 1
ATOM 713 C CA . ARG A 1 89 ? 14.534 -4.568 -0.965 1.00 96.38 89 ARG A CA 1
ATOM 714 C C . ARG A 1 89 ? 14.291 -4.843 -2.440 1.00 96.38 89 ARG A C 1
ATOM 716 O O . ARG A 1 89 ? 15.134 -4.465 -3.235 1.00 96.38 89 ARG A O 1
ATOM 723 N N . ASP A 1 90 ? 13.121 -5.359 -2.793 1.00 95.75 90 ASP A N 1
ATOM 724 C CA . ASP A 1 90 ? 12.760 -5.657 -4.182 1.00 95.75 90 ASP A CA 1
ATOM 725 C C . ASP A 1 90 ? 12.776 -4.386 -5.037 1.00 95.75 90 ASP A C 1
ATOM 727 O O . ASP A 1 90 ? 13.343 -4.372 -6.126 1.00 95.75 90 ASP A O 1
ATOM 731 N N . LYS A 1 91 ? 12.245 -3.272 -4.508 1.00 92.25 91 LYS A N 1
ATOM 732 C CA . LYS A 1 91 ? 12.332 -1.967 -5.175 1.00 92.25 91 LYS A CA 1
ATOM 733 C C . LYS A 1 91 ? 13.781 -1.526 -5.403 1.00 92.25 91 LYS A C 1
ATOM 735 O O . LYS A 1 91 ? 14.077 -1.006 -6.471 1.00 92.25 91 LYS A O 1
ATOM 740 N N . ARG A 1 92 ? 14.660 -1.690 -4.407 1.00 94.81 92 ARG A N 1
ATOM 741 C CA . ARG A 1 92 ? 16.085 -1.349 -4.550 1.00 94.81 92 ARG A CA 1
ATOM 742 C C . ARG A 1 92 ? 16.753 -2.233 -5.593 1.00 94.81 92 ARG A C 1
ATOM 744 O O . ARG A 1 92 ? 17.293 -1.696 -6.541 1.00 94.81 92 ARG A O 1
ATOM 751 N N . ALA A 1 93 ? 16.581 -3.549 -5.500 1.00 96.00 93 ALA A N 1
ATOM 752 C CA . ALA A 1 93 ? 17.133 -4.497 -6.463 1.00 96.00 93 ALA A CA 1
ATOM 753 C C . ALA A 1 93 ? 16.682 -4.202 -7.904 1.00 96.00 93 ALA A C 1
ATOM 755 O O . ALA A 1 93 ? 17.483 -4.280 -8.830 1.00 96.00 93 ALA A O 1
ATOM 756 N N . PHE A 1 94 ? 15.415 -3.818 -8.100 1.00 92.81 94 PHE A N 1
ATOM 757 C CA . PHE A 1 94 ? 14.914 -3.383 -9.404 1.00 92.81 94 PHE A CA 1
ATOM 758 C C . PHE A 1 94 ? 15.622 -2.119 -9.912 1.00 92.81 94 PHE A C 1
ATOM 760 O O . PHE A 1 94 ? 16.041 -2.080 -11.065 1.00 92.81 94 PHE A O 1
ATOM 767 N N . VAL A 1 95 ? 15.771 -1.100 -9.059 1.00 93.12 95 VAL A N 1
ATOM 768 C CA . VAL A 1 95 ? 16.462 0.151 -9.414 1.00 93.12 95 VAL A CA 1
ATOM 769 C C . VAL A 1 95 ? 17.942 -0.099 -9.707 1.00 93.12 95 VAL A C 1
ATOM 771 O O . VAL A 1 95 ? 18.444 0.397 -10.712 1.00 93.12 95 VAL A O 1
ATOM 774 N N . ASP A 1 96 ? 18.618 -0.897 -8.881 1.00 95.25 96 ASP A N 1
ATOM 775 C CA . ASP A 1 96 ? 20.038 -1.226 -9.035 1.00 95.25 96 ASP A CA 1
ATOM 776 C C . ASP A 1 96 ? 20.272 -1.972 -10.356 1.00 95.25 96 ASP A C 1
ATOM 778 O O . ASP A 1 96 ? 21.157 -1.608 -11.129 1.00 95.25 96 ASP A O 1
ATOM 782 N N . LYS A 1 97 ? 19.412 -2.951 -10.675 1.00 96.19 97 LYS A N 1
ATOM 783 C CA . LYS A 1 97 ? 19.439 -3.662 -11.960 1.00 96.19 97 LYS A CA 1
ATOM 784 C C . LYS A 1 97 ? 19.276 -2.703 -13.141 1.00 96.19 97 LYS A C 1
ATOM 786 O O . LYS A 1 97 ? 20.060 -2.752 -14.082 1.00 96.19 97 LYS A O 1
ATOM 791 N N . LEU A 1 98 ? 18.270 -1.834 -13.087 1.00 94.12 98 LEU A N 1
ATOM 792 C CA . LEU A 1 98 ? 17.964 -0.903 -14.172 1.00 94.12 98 LEU A CA 1
ATOM 793 C C . LEU A 1 98 ? 19.084 0.133 -14.374 1.00 94.12 98 LEU A C 1
ATOM 795 O O . LEU A 1 98 ? 19.363 0.541 -15.499 1.00 94.12 98 LEU A O 1
ATOM 799 N N . THR A 1 99 ? 19.749 0.525 -13.285 1.00 94.19 99 THR A N 1
ATOM 800 C CA . THR A 1 99 ? 20.929 1.401 -13.317 1.00 94.19 99 THR A CA 1
ATOM 801 C C . THR A 1 99 ? 22.106 0.699 -13.989 1.00 94.19 99 THR A C 1
ATOM 803 O O . THR A 1 99 ? 22.705 1.264 -14.898 1.00 94.19 99 THR A O 1
ATOM 806 N N . ALA A 1 100 ? 22.380 -0.557 -13.626 1.00 96.12 100 ALA A N 1
ATOM 807 C CA . ALA A 1 100 ? 23.444 -1.343 -14.248 1.00 96.12 100 ALA A CA 1
ATOM 8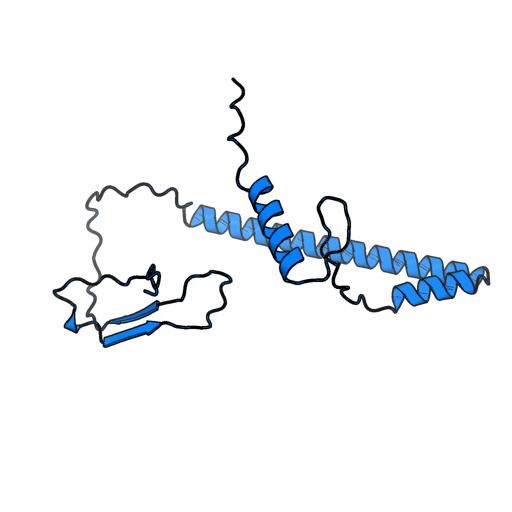08 C C . ALA A 1 100 ? 23.200 -1.578 -15.753 1.00 96.12 100 ALA A C 1
ATOM 810 O O . ALA A 1 100 ? 24.118 -1.452 -16.561 1.00 96.12 100 ALA A O 1
ATOM 811 N N . GLU A 1 101 ? 21.956 -1.865 -16.152 1.00 96.38 101 GLU A N 1
ATOM 812 C CA . GLU A 1 101 ? 21.576 -2.005 -17.567 1.00 96.38 101 GLU A CA 1
ATOM 813 C C . GLU A 1 101 ? 21.723 -0.684 -18.339 1.00 96.38 101 GLU A C 1
ATOM 815 O O . GLU A 1 101 ? 22.116 -0.689 -19.506 1.00 96.38 101 GLU A O 1
ATOM 820 N N . ALA A 1 102 ? 21.441 0.455 -17.699 1.00 95.25 102 ALA A N 1
ATOM 821 C CA . ALA A 1 102 ? 21.670 1.770 -18.288 1.00 95.25 102 ALA A CA 1
ATOM 822 C C . ALA A 1 102 ? 23.170 2.063 -18.475 1.00 95.25 102 ALA A C 1
ATOM 824 O O . ALA A 1 102 ? 23.566 2.519 -19.547 1.00 95.25 102 ALA A O 1
ATOM 825 N N . GLU A 1 103 ? 24.007 1.769 -17.476 1.00 96.06 103 GLU A N 1
ATOM 826 C CA . GLU A 1 103 ? 25.466 1.930 -17.569 1.00 96.06 103 GLU A CA 1
ATOM 827 C C . GLU A 1 103 ? 26.062 1.081 -18.698 1.00 96.06 103 GLU A C 1
ATOM 829 O O . GLU A 1 103 ? 26.864 1.576 -19.493 1.00 96.06 103 GLU A O 1
ATOM 834 N N . GLU A 1 104 ? 25.634 -0.177 -18.817 1.00 97.00 104 GLU A N 1
ATOM 835 C CA . GLU A 1 104 ? 26.087 -1.062 -19.891 1.00 97.00 104 GLU A CA 1
ATOM 836 C C . GLU A 1 104 ? 25.628 -0.570 -21.268 1.00 97.00 104 GLU A C 1
ATOM 838 O O . GLU A 1 104 ? 26.421 -0.518 -22.208 1.00 97.00 104 GLU A O 1
ATOM 843 N N . ALA A 1 105 ? 24.371 -0.131 -21.390 1.00 96.75 105 ALA A N 1
ATOM 844 C CA . ALA A 1 105 ? 23.862 0.444 -22.631 1.00 96.75 105 ALA A CA 1
ATOM 845 C C . ALA A 1 105 ? 24.639 1.705 -23.046 1.00 96.75 105 ALA A C 1
ATOM 847 O O . ALA A 1 105 ? 24.895 1.892 -24.237 1.00 96.75 105 ALA A O 1
ATOM 848 N N . ALA A 1 106 ? 25.049 2.541 -22.086 1.00 95.44 106 ALA A N 1
ATOM 849 C CA . ALA A 1 106 ? 25.901 3.696 -22.352 1.00 95.44 106 ALA A CA 1
ATOM 850 C C . ALA A 1 106 ? 27.288 3.271 -22.862 1.00 95.44 106 ALA A C 1
ATOM 852 O O . ALA A 1 106 ? 27.752 3.809 -23.868 1.00 95.44 106 ALA A O 1
ATOM 853 N N . ARG A 1 107 ? 27.919 2.267 -22.231 1.00 96.62 107 ARG A N 1
ATOM 854 C CA . ARG A 1 107 ? 29.211 1.709 -22.681 1.00 96.62 107 ARG A CA 1
ATOM 855 C C . ARG A 1 107 ? 29.138 1.119 -24.089 1.00 96.62 107 ARG A C 1
ATOM 857 O O . ARG A 1 107 ? 30.045 1.329 -24.887 1.00 96.62 107 ARG A O 1
ATOM 864 N N . ALA A 1 108 ? 28.045 0.430 -24.407 1.00 96.31 108 ALA A N 1
ATOM 865 C CA . ALA A 1 108 ? 27.795 -0.155 -25.722 1.00 96.31 108 ALA A CA 1
ATOM 866 C C . ALA A 1 108 ? 27.316 0.867 -26.777 1.00 96.31 108 ALA A C 1
ATOM 868 O O . ALA A 1 108 ? 26.977 0.479 -27.894 1.00 96.31 108 ALA A O 1
ATOM 869 N N . ASN A 1 109 ? 27.239 2.158 -26.427 1.00 95.94 109 ASN A N 1
ATOM 870 C CA . ASN A 1 109 ? 26.687 3.233 -27.257 1.00 95.94 109 ASN A CA 1
ATOM 871 C C . ASN A 1 109 ? 25.256 2.947 -27.775 1.00 95.94 109 ASN A C 1
ATOM 873 O O . ASN A 1 109 ? 24.833 3.438 -28.825 1.00 95.94 109 ASN A O 1
ATOM 877 N N . ASN A 1 110 ? 24.480 2.149 -27.033 1.00 97.00 110 ASN A N 1
ATOM 878 C CA . ASN A 1 110 ? 23.085 1.840 -27.332 1.00 97.00 110 ASN A CA 1
ATOM 879 C C . ASN A 1 110 ? 22.173 2.912 -26.724 1.00 97.00 110 ASN A C 1
ATOM 881 O O . ASN A 1 110 ? 21.549 2.735 -25.672 1.00 97.00 110 ASN A O 1
ATOM 885 N N . ILE A 1 111 ? 22.091 4.041 -27.427 1.00 95.19 111 ILE A N 1
ATOM 886 C CA . ILE A 1 111 ? 21.360 5.238 -26.992 1.00 95.19 111 ILE A CA 1
ATOM 887 C C . ILE A 1 111 ? 19.884 4.926 -26.702 1.00 95.19 111 ILE A C 1
ATOM 889 O O . ILE A 1 111 ? 19.323 5.426 -25.727 1.00 95.19 111 ILE A O 1
ATOM 893 N N . LYS A 1 112 ? 19.249 4.063 -27.505 1.00 95.12 112 LYS A N 1
ATOM 894 C CA . LYS A 1 112 ? 17.835 3.720 -27.322 1.00 95.12 112 LYS A CA 1
ATOM 895 C C . LYS A 1 112 ? 17.592 3.020 -25.980 1.00 95.12 112 LYS A C 1
ATOM 897 O O . LYS A 1 112 ? 16.721 3.447 -25.225 1.00 95.12 112 LYS A O 1
ATOM 902 N N . ALA A 1 113 ? 18.366 1.977 -25.678 1.00 93.94 113 ALA A N 1
ATOM 903 C CA . ALA A 1 113 ? 18.233 1.236 -24.422 1.00 93.94 113 ALA A CA 1
ATOM 904 C C . ALA A 1 113 ? 18.552 2.115 -23.201 1.00 93.94 113 ALA A C 1
ATOM 906 O O . ALA A 1 113 ? 17.856 2.041 -22.188 1.00 93.94 113 ALA A O 1
ATOM 907 N N . LEU A 1 114 ? 19.546 3.003 -23.320 1.00 95.38 114 LEU A N 1
ATOM 908 C CA . LEU A 1 114 ? 19.881 3.975 -22.281 1.00 95.38 114 LEU A CA 1
ATOM 909 C C . LEU A 1 114 ? 18.683 4.880 -21.941 1.00 95.38 114 LEU A C 1
ATOM 911 O O . LEU A 1 114 ? 18.299 4.986 -20.774 1.00 95.38 114 LEU A O 1
ATOM 915 N N . TYR A 1 115 ? 18.049 5.492 -22.947 1.00 92.56 115 TYR A N 1
ATOM 916 C CA . TYR A 1 115 ? 16.883 6.354 -22.725 1.00 92.56 115 TYR A CA 1
ATOM 917 C C . TYR A 1 115 ? 15.672 5.595 -22.174 1.00 92.56 115 TYR A C 1
ATOM 919 O O . TYR A 1 115 ? 14.988 6.117 -21.290 1.00 92.56 115 TYR A O 1
ATOM 927 N N . ASP A 1 116 ? 15.409 4.377 -22.654 1.00 92.88 116 ASP A N 1
ATOM 928 C CA . ASP A 1 116 ? 14.301 3.549 -22.164 1.00 92.88 116 ASP A CA 1
ATOM 929 C C . ASP A 1 116 ? 14.470 3.231 -20.659 1.00 92.88 116 ASP A C 1
ATOM 931 O O . ASP A 1 116 ? 13.527 3.405 -19.877 1.00 92.88 116 ASP A O 1
ATOM 935 N N . ASN A 1 117 ? 15.684 2.879 -20.220 1.00 92.69 117 ASN A N 1
ATOM 936 C CA . ASN A 1 117 ? 15.998 2.620 -18.809 1.00 92.69 117 ASN A CA 1
ATOM 937 C C . ASN A 1 117 ? 15.919 3.889 -17.941 1.00 92.69 117 ASN A C 1
ATOM 939 O O . ASN A 1 117 ? 15.300 3.877 -16.873 1.00 92.69 117 ASN A O 1
ATOM 943 N N . ILE A 1 118 ? 16.463 5.018 -18.412 1.00 91.75 118 ILE A N 1
ATOM 944 C CA . ILE A 1 118 ? 16.372 6.310 -17.706 1.00 91.75 118 ILE A CA 1
ATOM 945 C C . ILE A 1 118 ? 14.912 6.750 -17.556 1.00 91.75 118 ILE A C 1
ATOM 947 O O . ILE A 1 118 ? 14.506 7.246 -16.500 1.00 91.75 118 ILE A O 1
ATOM 951 N N . LYS A 1 119 ? 14.090 6.549 -18.589 1.00 91.00 119 LYS A N 1
ATOM 952 C CA . LYS A 1 119 ? 12.657 6.850 -18.535 1.00 91.00 119 LYS A CA 1
ATOM 953 C C . LYS A 1 119 ? 11.966 6.016 -17.458 1.00 91.00 119 LYS A C 1
ATOM 955 O O . LYS A 1 119 ? 11.186 6.559 -16.684 1.00 91.00 119 LYS A O 1
ATOM 960 N N . LEU A 1 120 ? 12.281 4.728 -17.350 1.00 89.12 120 LEU A N 1
ATOM 961 C CA . LEU A 1 120 ? 11.740 3.867 -16.294 1.00 89.12 120 LEU A CA 1
ATOM 962 C C . LEU A 1 120 ? 12.201 4.282 -14.881 1.00 89.12 120 LEU A C 1
ATOM 964 O O . LEU A 1 120 ? 11.405 4.198 -13.946 1.00 89.12 120 LEU A O 1
ATOM 968 N N . LEU A 1 121 ? 13.434 4.778 -14.721 1.00 88.25 121 LEU A N 1
ATOM 969 C CA . LEU A 1 121 ? 13.947 5.299 -13.442 1.00 88.25 121 LEU A CA 1
ATOM 970 C C . LEU A 1 121 ? 13.283 6.620 -13.018 1.00 88.25 121 LEU A C 1
ATOM 972 O O . LEU A 1 121 ? 13.071 6.863 -11.828 1.00 88.25 121 LEU A O 1
ATOM 976 N N . THR A 1 122 ? 12.975 7.487 -13.984 1.00 86.62 122 THR A N 1
ATOM 977 C CA . THR A 1 122 ? 12.523 8.868 -13.736 1.00 86.62 122 THR A CA 1
ATOM 978 C C . THR A 1 122 ? 11.006 9.026 -13.742 1.00 86.62 122 THR A C 1
ATOM 980 O O . THR A 1 122 ? 10.475 9.928 -13.082 1.00 86.62 122 THR A O 1
ATOM 983 N N . VAL A 1 123 ? 10.277 8.157 -14.449 1.00 79.94 123 VAL A N 1
ATOM 984 C CA . VAL A 1 123 ? 8.816 8.222 -14.504 1.00 79.94 123 VAL A CA 1
ATOM 985 C C . VAL A 1 123 ? 8.233 7.891 -13.131 1.00 79.94 123 VAL A C 1
ATOM 987 O O . VAL A 1 123 ? 8.282 6.766 -12.635 1.00 79.94 123 VAL A O 1
ATOM 990 N N . LYS A 1 124 ? 7.606 8.896 -12.514 1.00 67.38 124 LYS A N 1
ATOM 991 C CA . LYS A 1 124 ? 6.775 8.702 -11.324 1.00 67.38 124 LYS A CA 1
ATOM 992 C C . LYS A 1 124 ? 5.575 7.838 -11.708 1.00 67.38 124 LYS A C 1
ATOM 994 O O . LYS A 1 124 ? 4.827 8.205 -12.612 1.00 67.38 124 LYS A O 1
ATOM 999 N N . TYR A 1 125 ? 5.371 6.725 -11.000 1.00 59.69 125 TYR A N 1
ATOM 1000 C CA . TYR A 1 125 ? 4.178 5.888 -11.142 1.00 59.69 125 TYR A CA 1
ATOM 1001 C C . TYR A 1 125 ? 2.918 6.745 -10.969 1.00 59.69 125 TYR A C 1
ATOM 1003 O O . TYR A 1 125 ? 2.593 7.179 -9.863 1.00 59.69 125 TYR A O 1
ATOM 1011 N N . GLN A 1 126 ? 2.216 6.991 -12.070 1.00 59.59 126 GLN A N 1
ATOM 1012 C CA . GLN A 1 126 ? 0.881 7.566 -12.047 1.00 59.59 126 GLN A CA 1
ATOM 1013 C C . GLN A 1 126 ? -0.095 6.413 -11.837 1.00 59.59 126 GLN A C 1
ATOM 1015 O O . GLN A 1 126 ? -0.108 5.454 -12.613 1.00 59.59 126 GLN A O 1
ATOM 1020 N N . LYS A 1 127 ? -0.902 6.471 -10.774 1.00 55.12 127 LYS A N 1
ATOM 1021 C CA . LYS A 1 127 ? -1.949 5.475 -10.538 1.00 55.12 127 LYS A CA 1
ATOM 1022 C C . LYS A 1 127 ? -3.002 5.628 -11.637 1.00 55.12 127 LYS A C 1
ATOM 1024 O O . LYS A 1 127 ? -3.912 6.439 -11.516 1.00 55.12 127 LYS A O 1
ATOM 1029 N N . GLY A 1 128 ? -2.872 4.850 -12.706 1.00 60.94 128 GLY A N 1
ATOM 1030 C CA . GLY A 1 128 ? -3.925 4.730 -13.704 1.00 60.94 128 GLY A CA 1
ATOM 1031 C C . GLY A 1 128 ? -5.175 4.159 -13.041 1.00 60.94 128 GLY A C 1
ATOM 1032 O O . GLY A 1 128 ? -5.109 3.113 -12.388 1.00 60.94 128 GLY A O 1
ATOM 1033 N N . SER A 1 129 ? -6.311 4.843 -13.187 1.00 61.97 129 SER A N 1
ATOM 1034 C CA . SER A 1 129 ? -7.604 4.221 -12.917 1.00 61.97 129 SER A CA 1
ATOM 1035 C C . SER A 1 129 ? -7.739 3.055 -13.891 1.00 61.97 129 SER A C 1
ATOM 1037 O O . SER A 1 129 ? -7.776 3.265 -15.103 1.00 61.97 129 SER A O 1
ATOM 1039 N N . ARG A 1 130 ? -7.709 1.817 -13.386 1.00 71.12 130 ARG A N 1
ATOM 1040 C CA . ARG A 1 130 ? -7.971 0.653 -14.232 1.00 71.12 130 ARG A CA 1
ATOM 1041 C C . ARG A 1 130 ? -9.466 0.657 -14.537 1.00 71.12 130 ARG A C 1
ATOM 1043 O O . ARG A 1 130 ? -10.247 0.592 -13.588 1.00 71.12 130 ARG A 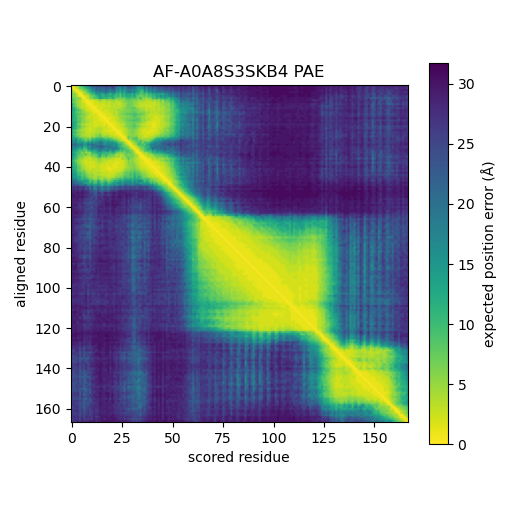O 1
ATOM 1050 N N . PRO A 1 131 ? -9.872 0.730 -15.813 1.00 76.81 131 PRO A N 1
ATOM 1051 C CA . PRO A 1 131 ? -11.281 0.695 -16.153 1.00 76.81 131 PRO A CA 1
ATOM 1052 C C . PRO A 1 131 ? -11.911 -0.613 -15.665 1.00 76.81 131 PRO A C 1
ATOM 1054 O O . PRO A 1 131 ? -11.315 -1.686 -15.809 1.00 76.81 131 PRO A O 1
ATOM 1057 N N . VAL A 1 132 ? -13.099 -0.528 -15.069 1.00 80.62 132 VAL A N 1
ATOM 1058 C CA . VAL A 1 132 ? -13.854 -1.708 -14.632 1.00 80.62 132 VAL A CA 1
ATOM 1059 C C . VAL A 1 132 ? -14.241 -2.508 -15.873 1.00 80.62 132 VAL A C 1
ATOM 1061 O O . VAL A 1 132 ? -14.751 -1.942 -16.836 1.00 80.62 132 VAL A O 1
ATOM 1064 N N . LYS A 1 133 ? -13.988 -3.818 -15.872 1.00 86.56 133 LYS A N 1
ATOM 1065 C CA . LYS A 1 133 ? -14.313 -4.703 -16.997 1.00 86.56 133 LYS A CA 1
ATOM 1066 C C . LYS A 1 133 ? -15.547 -5.558 -16.708 1.00 86.56 133 LYS A C 1
ATOM 1068 O O . LYS A 1 133 ? -15.765 -5.989 -15.571 1.00 86.56 133 LYS A O 1
ATOM 1073 N N . SER A 1 134 ? -16.326 -5.837 -17.748 1.00 85.25 134 SER A N 1
ATOM 1074 C CA . SER A 1 134 ? -17.392 -6.838 -17.748 1.00 85.25 134 SER A CA 1
ATOM 1075 C C . SER A 1 134 ? -16.820 -8.247 -17.542 1.00 85.25 134 SER A C 1
ATOM 1077 O O . SER A 1 134 ? -15.599 -8.435 -17.507 1.00 85.25 134 SER A O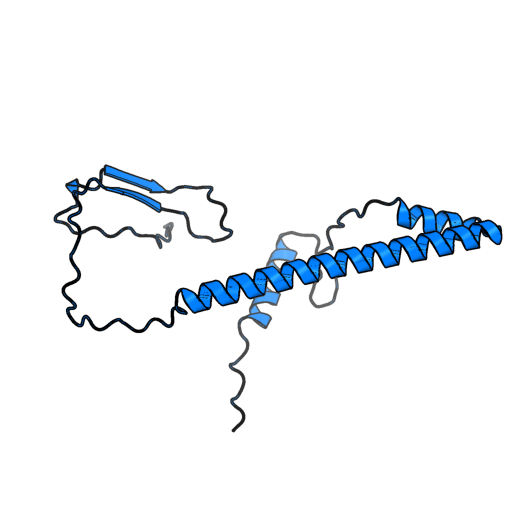 1
ATOM 1079 N N . LYS A 1 135 ? -17.688 -9.249 -17.379 1.00 82.62 135 LYS A N 1
ATOM 1080 C CA . LYS A 1 135 ? -17.277 -10.657 -17.249 1.00 82.62 135 LYS A CA 1
ATOM 1081 C C . LYS A 1 135 ? -16.588 -11.174 -18.520 1.00 82.62 135 LYS A C 1
ATOM 1083 O O . LYS A 1 135 ? -15.660 -11.967 -18.437 1.00 82.62 135 LYS A O 1
ATOM 1088 N N . GLU A 1 136 ? -16.955 -10.613 -19.665 1.00 83.62 136 GLU A N 1
ATOM 1089 C CA . GLU A 1 136 ? -16.413 -10.868 -21.005 1.00 83.62 136 GLU A CA 1
ATOM 1090 C C . GLU A 1 136 ? -15.177 -9.999 -21.317 1.00 83.62 136 GLU A C 1
ATOM 1092 O O . GLU A 1 136 ? -14.663 -10.004 -22.432 1.00 83.62 136 GLU A O 1
ATOM 1097 N N . GLY A 1 137 ? -14.695 -9.212 -20.348 1.00 81.06 137 GLY A N 1
ATOM 1098 C CA . GLY A 1 137 ? -13.480 -8.407 -20.486 1.00 81.06 137 GLY A CA 1
ATOM 1099 C C . GLY A 1 137 ? -13.658 -7.053 -21.182 1.00 81.06 137 GLY A C 1
ATOM 1100 O O . GLY A 1 137 ? -12.662 -6.343 -21.359 1.00 81.06 137 GLY A O 1
ATOM 1101 N N . LYS A 1 138 ? -14.891 -6.653 -21.529 1.00 88.44 138 LYS A N 1
ATOM 1102 C CA . LYS A 1 138 ? -15.191 -5.345 -22.135 1.00 88.44 138 LYS A CA 1
ATOM 1103 C C . LYS A 1 138 ? -15.128 -4.236 -21.089 1.00 88.44 138 LYS A C 1
ATOM 1105 O O . LYS A 1 138 ? -15.629 -4.386 -19.981 1.00 88.44 138 LYS A O 1
ATOM 1110 N N . THR A 1 139 ? -14.535 -3.102 -21.434 1.00 86.38 139 THR A N 1
ATOM 1111 C CA . THR A 1 139 ? -14.460 -1.946 -20.536 1.00 86.38 139 THR A CA 1
ATOM 1112 C C . THR A 1 139 ? -15.839 -1.305 -20.316 1.00 86.38 139 THR A C 1
ATOM 1114 O O . THR A 1 139 ? -16.528 -0.990 -21.284 1.00 86.38 139 THR A O 1
ATOM 1117 N N . LEU A 1 140 ? -16.221 -1.097 -19.050 1.00 84.44 140 LEU A N 1
ATOM 1118 C CA . LEU A 1 140 ? -17.470 -0.465 -18.614 1.00 84.44 140 LEU A CA 1
ATOM 1119 C C . LEU A 1 140 ? -17.203 0.983 -18.190 1.00 84.44 140 LEU A C 1
ATOM 1121 O O . LEU A 1 140 ? -16.535 1.236 -17.181 1.00 84.44 140 LEU A O 1
ATOM 1125 N N . ASN A 1 141 ? -17.731 1.930 -18.962 1.00 81.19 141 ASN A N 1
ATOM 1126 C CA . ASN A 1 141 ? -17.434 3.357 -18.806 1.00 81.19 141 ASN A CA 1
ATOM 1127 C C . ASN A 1 141 ? -18.549 4.138 -18.104 1.00 81.19 141 ASN A C 1
ATOM 1129 O O . ASN A 1 141 ? -18.309 5.262 -17.669 1.00 81.19 141 ASN A O 1
ATOM 1133 N N . THR A 1 142 ? -19.749 3.567 -17.970 1.00 86.44 142 THR A N 1
AT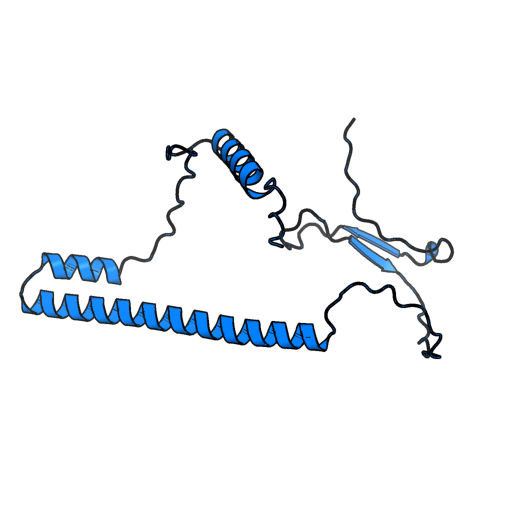OM 1134 C CA . THR A 1 142 ? -20.864 4.236 -17.290 1.00 86.44 142 THR A CA 1
ATOM 1135 C C . THR A 1 142 ? -21.007 3.761 -15.845 1.00 86.44 142 THR A C 1
ATOM 1137 O O . THR A 1 142 ? -20.772 2.597 -15.514 1.00 86.44 142 THR A O 1
ATOM 1140 N N . HIS A 1 143 ? -21.423 4.669 -14.961 1.00 78.00 143 HIS A N 1
ATOM 1141 C CA . HIS A 1 143 ? -21.628 4.365 -13.543 1.00 78.00 143 HIS A CA 1
ATOM 1142 C C . HIS A 1 143 ? -22.683 3.263 -13.329 1.00 78.00 143 HIS A C 1
ATOM 1144 O O . HIS A 1 143 ? -22.553 2.420 -12.441 1.00 78.00 143 HIS A O 1
ATOM 1150 N N . GLU A 1 144 ? -23.717 3.236 -14.170 1.00 84.31 144 GLU A N 1
ATOM 1151 C CA . GLU A 1 144 ? -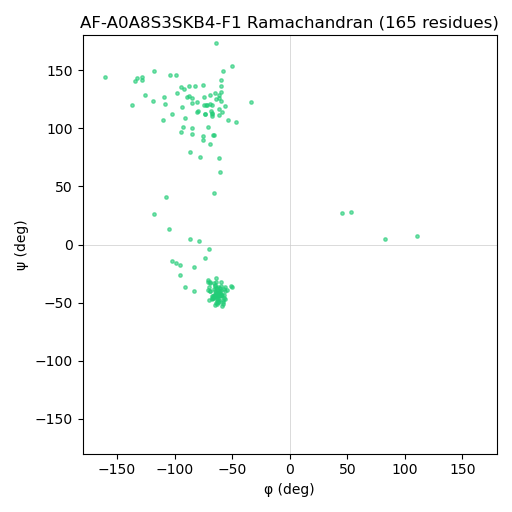24.782 2.239 -14.100 1.00 84.31 144 GLU A CA 1
ATOM 1152 C C . GLU A 1 144 ? -24.288 0.828 -14.451 1.00 84.31 144 GLU A C 1
ATOM 1154 O O . GLU A 1 144 ? -24.544 -0.118 -13.700 1.00 84.31 144 GLU A O 1
ATOM 1159 N N . GLU A 1 145 ? -23.511 0.690 -15.529 1.00 84.31 145 GLU A N 1
ATOM 1160 C CA . GLU A 1 145 ? -22.903 -0.584 -15.927 1.00 84.31 145 GLU A CA 1
ATOM 1161 C C . GLU A 1 145 ? -21.909 -1.089 -14.881 1.00 84.31 145 GLU A C 1
ATOM 1163 O O . GLU A 1 145 ? -21.909 -2.275 -14.544 1.00 84.31 145 GLU A O 1
ATOM 1168 N N . GLN A 1 146 ? -21.090 -0.191 -14.323 1.00 85.50 146 GLN A N 1
ATOM 1169 C CA . GLN A 1 146 ? -20.155 -0.542 -13.257 1.00 85.50 146 GLN A CA 1
ATOM 1170 C C . GLN A 1 146 ? -20.901 -1.061 -12.028 1.00 85.50 146 GLN A C 1
ATOM 1172 O O . GLN A 1 146 ? -20.564 -2.129 -11.519 1.00 85.50 146 GLN A O 1
ATOM 1177 N N . ARG A 1 147 ? -21.956 -0.368 -11.580 1.00 85.06 147 ARG A N 1
ATOM 1178 C CA . ARG A 1 147 ? -22.783 -0.809 -10.447 1.00 85.06 147 ARG A CA 1
ATOM 1179 C C . ARG A 1 147 ? -23.416 -2.176 -10.709 1.00 85.06 147 ARG A C 1
ATOM 1181 O O . ARG A 1 147 ? -23.399 -3.033 -9.828 1.00 85.06 147 ARG A O 1
ATOM 1188 N N . LYS A 1 148 ? -23.930 -2.408 -11.919 1.00 87.88 148 LYS A N 1
ATOM 1189 C CA . LYS A 1 148 ? -24.494 -3.707 -12.313 1.00 87.88 148 LYS A CA 1
ATOM 1190 C C . LYS A 1 148 ? -23.439 -4.819 -12.252 1.00 87.88 148 LYS A C 1
ATOM 1192 O O . LYS A 1 148 ? -23.704 -5.877 -11.683 1.00 87.88 148 LYS A O 1
ATOM 1197 N N . ARG A 1 149 ? -22.226 -4.549 -12.743 1.00 90.50 149 ARG A N 1
ATOM 1198 C CA . ARG A 1 149 ? -21.087 -5.477 -12.683 1.00 90.50 149 ARG A CA 1
ATOM 1199 C C . ARG A 1 149 ? -20.642 -5.786 -11.252 1.00 90.50 149 ARG A C 1
ATOM 1201 O O . ARG A 1 149 ? -20.282 -6.928 -10.966 1.00 90.50 149 ARG A O 1
ATOM 1208 N N . TRP A 1 150 ? -20.681 -4.793 -10.363 1.00 82.88 150 TRP A N 1
ATOM 1209 C CA . TRP A 1 150 ? -20.412 -4.970 -8.934 1.00 82.88 150 TRP A CA 1
ATOM 1210 C C . TRP A 1 150 ? -21.444 -5.888 -8.271 1.00 82.88 150 TRP A C 1
ATOM 1212 O O . TRP A 1 150 ? 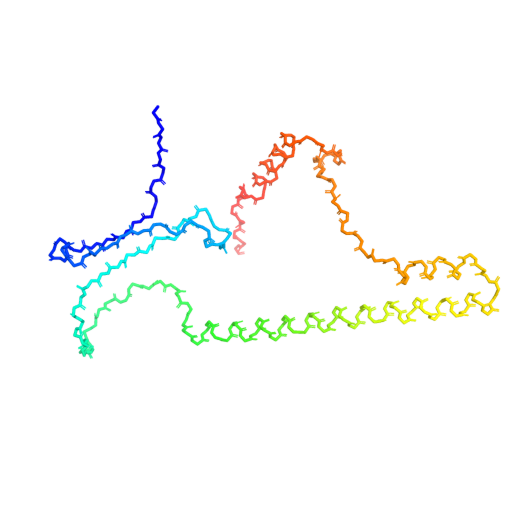-21.059 -6.823 -7.571 1.00 82.88 150 TRP A O 1
ATOM 1222 N N . VAL A 1 151 ? -22.739 -5.676 -8.532 1.00 84.69 151 VAL A N 1
ATOM 1223 C CA . VAL A 1 151 ? -23.818 -6.533 -8.004 1.00 84.69 151 VAL A CA 1
ATOM 1224 C C . VAL A 1 151 ? -23.657 -7.981 -8.471 1.00 84.69 151 VAL A C 1
ATOM 1226 O O . VAL A 1 151 ? -23.799 -8.900 -7.669 1.00 84.69 151 VAL A O 1
ATOM 1229 N N . GLU A 1 152 ? -23.336 -8.193 -9.747 1.00 86.12 152 GLU A N 1
ATOM 1230 C CA . GLU A 1 152 ? -23.077 -9.527 -10.296 1.00 86.12 152 GLU A CA 1
ATOM 1231 C C . GLU A 1 152 ? -21.874 -10.201 -9.620 1.00 86.12 152 GLU A C 1
ATOM 1233 O O . GLU A 1 152 ? -21.987 -11.326 -9.143 1.00 86.12 152 GLU A O 1
ATOM 1238 N N . HIS A 1 153 ? -20.740 -9.497 -9.511 1.00 82.81 153 HIS A N 1
ATOM 1239 C CA . HIS A 1 153 ? -19.532 -10.043 -8.888 1.00 82.81 153 HIS A CA 1
ATOM 1240 C C . HIS A 1 153 ? -19.779 -10.513 -7.452 1.00 82.81 153 HIS A C 1
ATOM 1242 O O . HIS A 1 153 ? -19.357 -11.603 -7.076 1.00 82.81 153 HIS 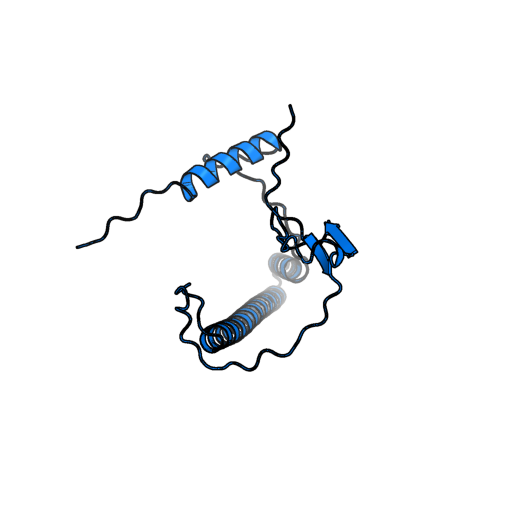A O 1
ATOM 1248 N N . PHE A 1 154 ? -20.469 -9.698 -6.651 1.00 80.75 154 PHE A N 1
ATOM 1249 C CA . PHE A 1 154 ? -20.721 -10.025 -5.251 1.00 80.75 154 PHE A CA 1
ATOM 1250 C C . PHE A 1 154 ? -21.729 -11.158 -5.073 1.00 80.75 154 PHE A C 1
ATOM 1252 O O . PHE A 1 154 ? -21.595 -11.916 -4.116 1.00 80.75 154 PHE A O 1
ATOM 1259 N N . LYS A 1 155 ? -22.692 -11.322 -5.988 1.00 81.00 155 LYS A N 1
ATOM 1260 C CA . LYS A 1 155 ? -23.597 -12.478 -5.961 1.00 81.00 155 LYS A CA 1
ATOM 1261 C C . LYS A 1 155 ? -22.841 -13.797 -6.132 1.00 81.00 155 LYS A C 1
ATOM 1263 O O . LYS A 1 155 ? -23.112 -14.718 -5.370 1.00 81.00 155 LYS A O 1
ATOM 1268 N N . ASP A 1 156 ? -21.884 -13.857 -7.058 1.00 76.25 156 ASP A N 1
ATOM 1269 C CA . ASP A 1 156 ? -21.075 -15.060 -7.322 1.00 76.25 156 ASP A CA 1
ATOM 1270 C C . ASP A 1 156 ? -20.100 -15.379 -6.170 1.00 76.25 156 ASP A C 1
ATOM 1272 O O . ASP A 1 156 ? -19.782 -16.540 -5.905 1.00 76.25 156 ASP A O 1
ATOM 1276 N N . VAL A 1 157 ? -19.596 -14.346 -5.487 1.00 79.19 157 VAL A N 1
ATOM 1277 C CA . VAL A 1 157 ? -18.609 -14.495 -4.405 1.00 79.19 157 VAL A CA 1
ATOM 1278 C C . VAL A 1 157 ? -19.264 -14.826 -3.062 1.00 79.19 157 VAL A C 1
ATOM 1280 O O . VAL A 1 157 ? -18.715 -15.618 -2.302 1.00 79.19 157 VAL A O 1
ATOM 1283 N N . LEU A 1 158 ? -20.408 -14.213 -2.743 1.00 71.94 158 LEU A N 1
ATOM 1284 C CA . LEU A 1 158 ? -21.004 -14.291 -1.403 1.00 71.94 158 LEU A CA 1
ATOM 1285 C C . LEU A 1 158 ? -22.069 -15.384 -1.251 1.00 71.94 158 LEU A C 1
ATOM 1287 O O . LEU A 1 158 ? -22.366 -15.761 -0.122 1.00 71.94 158 LEU A O 1
ATOM 1291 N N . ASN A 1 159 ? -22.617 -15.911 -2.350 1.00 72.69 159 ASN A N 1
ATOM 1292 C CA . ASN A 1 159 ? -23.647 -16.957 -2.319 1.00 72.69 159 ASN A CA 1
ATOM 1293 C C . ASN A 1 159 ? -23.106 -18.325 -2.761 1.00 72.69 159 ASN A C 1
ATOM 1295 O O . ASN A 1 159 ? -23.762 -19.032 -3.521 1.00 72.69 159 ASN A O 1
ATOM 1299 N N . GLN A 1 160 ? -21.896 -18.689 -2.335 1.00 68.38 160 GLN A N 1
ATOM 1300 C CA . GLN A 1 160 ? -21.374 -20.034 -2.582 1.00 68.38 160 GLN A CA 1
ATOM 1301 C C . GLN A 1 160 ? -21.921 -21.013 -1.540 1.00 68.38 160 GLN A C 1
ATOM 1303 O O . GLN A 1 160 ? -21.959 -20.697 -0.348 1.00 68.38 160 GLN A O 1
ATOM 1308 N N . ASP A 1 161 ? -22.332 -22.199 -1.991 1.00 69.75 161 ASP A N 1
ATOM 1309 C CA . ASP A 1 161 ? -22.791 -23.275 -1.114 1.00 69.75 161 ASP A CA 1
ATOM 1310 C C . ASP A 1 161 ? -21.705 -23.669 -0.104 1.00 69.75 161 ASP A C 1
ATOM 1312 O O . ASP A 1 161 ? -20.502 -23.579 -0.374 1.00 69.75 161 ASP A O 1
ATOM 1316 N N . GLN A 1 162 ? -22.124 -24.117 1.084 1.00 56.91 162 GLN A N 1
ATOM 1317 C CA . GLN A 1 162 ? -21.174 -24.532 2.114 1.00 56.91 162 GLN A CA 1
ATOM 1318 C C . GLN A 1 162 ? -20.304 -25.686 1.593 1.00 56.91 162 GLN A C 1
ATOM 1320 O O . GLN A 1 162 ? -20.842 -26.668 1.074 1.00 56.91 162 GLN A O 1
ATOM 1325 N N . PRO A 1 163 ? -18.968 -25.611 1.742 1.00 69.38 163 PRO A N 1
ATOM 1326 C CA . PRO A 1 163 ? -18.086 -26.654 1.248 1.00 69.38 163 PRO A CA 1
ATOM 1327 C C . PRO A 1 163 ? -18.411 -27.976 1.947 1.00 69.38 163 PRO A C 1
ATOM 1329 O O . PRO A 1 163 ? -18.479 -28.050 3.177 1.00 69.38 163 PRO A O 1
ATOM 1332 N N . VAL A 1 164 ? -18.611 -29.024 1.147 1.00 69.75 164 VAL A N 1
ATOM 1333 C CA . VAL A 1 164 ? -18.960 -30.359 1.639 1.00 69.75 164 VAL A CA 1
ATOM 1334 C C . VAL A 1 164 ? -17.851 -30.852 2.570 1.00 69.75 164 VAL A C 1
ATOM 1336 O O . VAL A 1 164 ? -16.678 -30.909 2.186 1.00 69.75 164 VAL A O 1
ATOM 1339 N N . ARG A 1 165 ? -18.212 -31.199 3.813 1.00 56.72 165 ARG A N 1
ATOM 1340 C CA . ARG A 1 165 ? -17.283 -31.826 4.760 1.00 56.72 165 ARG A CA 1
ATOM 1341 C C . ARG A 1 165 ? -16.818 -33.154 4.171 1.00 56.72 165 ARG A C 1
ATOM 1343 O O . ARG A 1 165 ? -17.629 -34.055 3.982 1.00 56.72 165 ARG A O 1
ATOM 1350 N N . LYS A 1 166 ? -15.518 -33.272 3.902 1.00 55.69 166 LYS A N 1
ATOM 1351 C CA . LYS A 1 166 ? -14.900 -34.565 3.601 1.00 55.69 166 LYS A CA 1
ATOM 1352 C C . LYS A 1 166 ? -14.943 -35.418 4.873 1.00 55.69 166 LYS A C 1
ATOM 1354 O O . LYS A 1 166 ? -14.443 -34.970 5.906 1.00 55.69 166 LYS A O 1
ATOM 1359 N N . SER A 1 167 ? -15.613 -36.565 4.780 1.00 60.31 167 SER A N 1
ATOM 1360 C CA . SER A 1 167 ? -15.633 -37.645 5.774 1.00 60.31 167 SER A CA 1
ATOM 1361 C C . SER A 1 167 ? -14.275 -38.316 5.887 1.00 60.31 167 SER A C 1
ATOM 1363 O O . SER A 1 167 ? -13.681 -38.535 4.804 1.00 60.31 167 SER A O 1
#

Radius of gyration: 29.12 Å; Cα contacts (8 Å, |Δi|>4): 77; chains: 1; bounding box: 73×52×73 Å

pLDDT: mean 80.16, std 14.81, range [40.03, 97.0]

Foldseek 3Di:
DDDDDPPDDDDDDPVQPVQWDDKDWDDPPPPVDPDTDIDIHGHDDDDPDDCPPDPDPDPDDVPQPPVRVVVVVVVVVVVVVVVVVVVVVVVVVVLVVLVVQLVVCVVVVVVVSNVVSVCVNPDDDDPDPDFDAAPVGHGDDDPVVNVVRVVVVCCVVVPDDDPDDDD

Secondary structure (DSSP, 8-state):
-------------GGGGGGEEEEEEETT---SSSPPEEEEEE-----------------------HHHHHHHHHHHHHHHHHHHHHHHHHHHHHHHHHHHHHHHHHHTT-HHHHHHHHHHHH-------PPPB-TTS-B--SHHHHHHHHHHHHHHHH-PPPPPPP-

Solvent-accessible surface area (backbone atoms only — not comparable to full-atom values): 10838 Å² total; per-residue (Å²): 134,87,84,78,88,83,84,83,83,86,89,73,59,80,92,50,54,86,30,54,75,46,76,46,76,46,85,82,75,86,69,95,57,98,72,73,52,73,49,73,46,66,67,76,88,82,74,86,78,76,82,69,86,69,88,69,82,72,79,83,67,89,68,67,49,75,64,56,51,50,51,53,51,50,52,50,52,51,52,54,51,50,52,54,50,48,56,55,47,54,53,45,54,53,51,53,50,44,50,52,53,25,54,50,21,54,76,70,67,35,63,67,59,23,51,55,37,49,46,64,74,66,58,73,87,71,86,71,83,76,72,51,56,45,99,86,64,49,76,42,87,46,74,67,58,43,52,52,51,50,55,53,53,48,51,69,67,74,68,62,78,80,79,79,80,82,127

Mean predicted aligned error: 19.74 Å